Protein AF-A0A2D6XL71-F1 (afdb_monomer_lite)

pLDDT: mean 78.67, std 15.64, range [39.94, 97.31]

Radius of gyration: 33.59 Å; chains: 1; bounding box: 49×41×109 Å

Secondary structure (DSSP, 8-state):
------PPPP--TTTHHHHHHHHHHHHHHHHHT-------GGGTTSHHHHHHHHHHHHHHHHHHHHHHHHHHHHHHHHHHHHHHHHHTS-----HHHHHHHHHHHHHHHHHHHTTSS--

Foldseek 3Di:
DDDDDDDDDDDDPVCLVVVLVVLVVVLVVLVVPLDPDPPDPVCCVDPVVVVSVVVSVVSVVVSVVSVVVSVVSVVVSVVVVVVVVVVPPPDPPDVVVVVVVVVVVVVVVVVVVVPPPDD

Structure (mmCIF, N/CA/C/O backbone):
data_AF-A0A2D6XL71-F1
#
_entry.id   AF-A0A2D6XL71-F1
#
loop_
_atom_site.group_PDB
_atom_site.id
_atom_site.type_symbol
_atom_site.label_atom_id
_atom_site.label_alt_id
_atom_site.label_comp_id
_atom_site.lab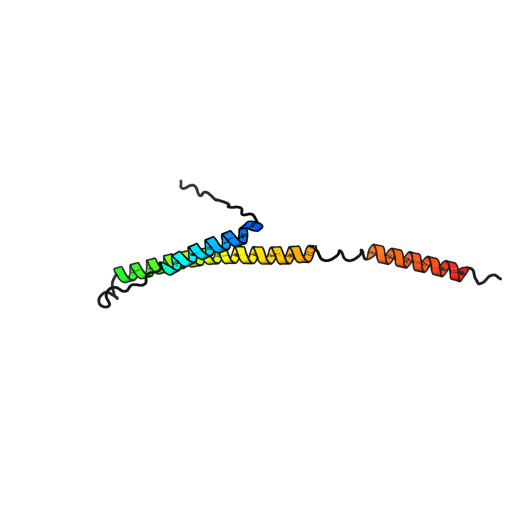el_asym_id
_atom_site.label_entity_id
_atom_site.label_seq_id
_atom_site.pdbx_PDB_ins_code
_atom_site.Cartn_x
_atom_site.Cartn_y
_atom_site.Cartn_z
_atom_site.occupancy
_atom_site.B_iso_or_equiv
_atom_site.auth_seq_id
_atom_site.auth_comp_id
_atom_site.auth_asym_id
_atom_site.auth_atom_id
_atom_site.pdbx_PDB_model_num
ATOM 1 N N . MET A 1 1 ? 0.362 30.786 -10.970 1.00 56.28 1 MET A N 1
ATOM 2 C CA . MET A 1 1 ? 0.759 30.356 -9.611 1.00 56.28 1 MET A CA 1
ATOM 3 C C . MET A 1 1 ? 0.008 29.066 -9.295 1.00 56.28 1 MET A C 1
ATOM 5 O O . MET A 1 1 ? -1.210 29.093 -9.417 1.00 56.28 1 MET A O 1
ATOM 9 N N . PRO A 1 2 ? 0.676 27.936 -9.004 1.00 59.16 2 PRO A N 1
ATOM 10 C CA . PRO A 1 2 ? -0.004 26.676 -8.701 1.00 59.16 2 PRO A CA 1
ATOM 11 C C . PRO A 1 2 ? -0.631 26.745 -7.302 1.00 59.16 2 PRO A C 1
ATOM 13 O O . PRO A 1 2 ? 0.071 26.822 -6.295 1.00 59.16 2 PRO A O 1
ATOM 16 N N . GLN A 1 3 ? -1.959 26.771 -7.248 1.00 67.31 3 GLN A N 1
ATOM 17 C CA . GLN A 1 3 ? -2.724 26.830 -6.008 1.00 67.31 3 GLN A CA 1
ATOM 18 C C . GLN A 1 3 ? -2.741 25.434 -5.372 1.00 67.31 3 GLN A C 1
ATOM 20 O O . GLN A 1 3 ? -3.257 24.485 -5.958 1.00 67.31 3 GLN A O 1
ATOM 25 N N . ARG A 1 4 ? -2.127 25.286 -4.192 1.00 58.16 4 ARG A N 1
ATOM 26 C CA . ARG A 1 4 ? -2.198 24.042 -3.416 1.00 58.16 4 ARG A CA 1
ATOM 27 C C . ARG A 1 4 ? -3.555 23.989 -2.719 1.00 58.16 4 ARG A C 1
ATOM 29 O O . ARG A 1 4 ? -3.815 24.789 -1.827 1.00 58.16 4 ARG A O 1
ATOM 36 N N . VAL A 1 5 ? -4.414 23.074 -3.154 1.00 64.50 5 VAL A N 1
ATOM 37 C CA . VAL A 1 5 ? -5.712 22.803 -2.526 1.00 64.50 5 VAL A CA 1
ATOM 38 C C . VAL A 1 5 ? -5.502 21.720 -1.472 1.00 64.50 5 VAL A C 1
ATOM 40 O O . VAL A 1 5 ? -4.969 20.659 -1.788 1.00 64.50 5 VAL A O 1
ATOM 43 N N . ASN A 1 6 ? -5.881 21.999 -0.224 1.00 51.41 6 ASN A N 1
ATOM 44 C CA . ASN A 1 6 ? -5.863 21.009 0.850 1.00 51.41 6 ASN A CA 1
ATOM 45 C C . ASN A 1 6 ? -7.258 20.384 0.937 1.00 51.41 6 ASN A C 1
ATOM 47 O O . ASN A 1 6 ? -8.222 21.094 1.213 1.00 51.41 6 ASN A O 1
ATOM 51 N N . ILE A 1 7 ? -7.376 19.091 0.637 1.00 62.19 7 ILE A N 1
ATOM 52 C CA . ILE A 1 7 ? -8.656 18.379 0.697 1.00 62.19 7 ILE A CA 1
ATOM 53 C C . ILE A 1 7 ? -8.668 17.576 1.991 1.00 62.19 7 ILE A C 1
ATOM 55 O O . ILE A 1 7 ? -7.841 16.686 2.178 1.00 62.19 7 ILE A O 1
ATOM 59 N N . GLN A 1 8 ? -9.597 17.909 2.882 1.00 61.34 8 GLN A N 1
ATOM 60 C CA . GLN A 1 8 ? -9.796 17.210 4.143 1.00 61.34 8 GLN A CA 1
ATOM 61 C C . GLN A 1 8 ? -11.018 16.302 3.997 1.00 61.34 8 GLN A C 1
ATOM 63 O O . GLN A 1 8 ? -12.113 16.779 3.707 1.00 61.34 8 GLN A O 1
ATOM 68 N N . TYR A 1 9 ? -10.814 14.997 4.153 1.00 60.62 9 TYR A N 1
ATOM 69 C CA . TYR A 1 9 ? -11.885 14.005 4.162 1.00 60.62 9 TYR A CA 1
ATOM 70 C C . TYR A 1 9 ? -12.179 13.620 5.612 1.00 60.62 9 TYR A C 1
ATOM 72 O O . TYR A 1 9 ? -11.269 13.231 6.342 1.00 60.62 9 TYR A O 1
ATOM 80 N N . SER A 1 10 ? -13.436 13.760 6.028 1.00 72.06 10 SER A N 1
ATOM 81 C CA . SER A 1 10 ? -13.953 13.254 7.301 1.00 72.06 10 SER A CA 1
ATOM 82 C C . SER A 1 10 ? -14.721 11.963 7.049 1.00 72.06 10 SER A C 1
ATOM 84 O O . SER A 1 10 ? -15.475 11.882 6.079 1.00 72.06 10 SER A O 1
ATOM 86 N N . ILE A 1 11 ? -14.517 10.969 7.906 1.00 73.50 11 ILE A N 1
ATOM 87 C CA . ILE A 1 11 ? -15.186 9.668 7.846 1.00 73.50 11 ILE A CA 1
ATOM 88 C C . ILE A 1 11 ? -15.752 9.386 9.228 1.00 73.50 11 ILE A C 1
ATOM 90 O O . ILE A 1 11 ? -15.072 9.630 10.228 1.00 73.50 11 ILE A O 1
ATOM 94 N N . ASP A 1 12 ? -16.989 8.903 9.263 1.00 81.56 12 ASP A N 1
ATOM 95 C CA . ASP A 1 12 ? -17.641 8.505 10.501 1.00 81.56 12 ASP A CA 1
ATOM 96 C C . ASP A 1 12 ? -16.946 7.270 11.077 1.00 81.56 12 ASP A C 1
ATOM 98 O O . ASP A 1 12 ? -16.502 6.378 10.352 1.00 81.56 12 ASP A O 1
ATOM 102 N N . ILE A 1 13 ? -16.826 7.213 12.403 1.00 77.94 13 ILE A N 1
ATOM 103 C CA . ILE A 1 13 ? -16.051 6.156 13.066 1.00 77.94 13 ILE A CA 1
ATOM 104 C C . ILE A 1 13 ? -16.628 4.753 12.819 1.00 77.94 13 ILE A C 1
ATOM 106 O O . ILE A 1 13 ? -15.890 3.772 12.828 1.00 77.94 13 ILE A O 1
ATOM 110 N N . GLU A 1 14 ? -17.931 4.679 12.547 1.00 82.69 14 GLU A N 1
ATOM 111 C CA . GLU A 1 14 ? -18.677 3.466 12.197 1.00 82.69 14 GLU A CA 1
ATOM 112 C C . GLU A 1 14 ? -18.280 2.923 10.813 1.00 82.69 14 GLU A C 1
ATOM 114 O O . GLU A 1 14 ? -18.221 1.711 10.612 1.00 82.69 14 GLU A O 1
ATOM 119 N N . ASP A 1 15 ? -17.912 3.810 9.884 1.00 87.25 15 ASP A N 1
ATOM 120 C CA . ASP A 1 15 ? -17.494 3.468 8.520 1.00 87.25 15 ASP A CA 1
ATOM 121 C C . ASP A 1 15 ? -15.971 3.287 8.386 1.00 87.25 15 ASP A C 1
ATOM 123 O O . ASP A 1 15 ? -15.459 2.913 7.322 1.00 87.25 15 ASP A O 1
ATOM 127 N N . LEU A 1 16 ? -15.220 3.525 9.466 1.00 88.00 16 LEU A N 1
ATOM 128 C CA . LEU A 1 16 ? -13.759 3.528 9.452 1.00 88.00 16 LEU A CA 1
ATOM 129 C C . LEU A 1 16 ? -13.170 2.182 9.019 1.00 88.00 16 LEU A C 1
ATOM 131 O O . LEU A 1 16 ? -12.222 2.143 8.233 1.00 88.00 16 LEU A O 1
ATOM 135 N N . GLU A 1 17 ? -13.731 1.070 9.498 1.00 90.00 17 GLU A N 1
ATOM 136 C CA . GLU A 1 17 ? -13.260 -0.270 9.134 1.00 90.00 17 GLU A CA 1
ATOM 137 C C . GLU A 1 17 ? -13.411 -0.533 7.632 1.00 90.00 17 GLU A C 1
ATOM 139 O O . GLU A 1 17 ? -12.484 -1.021 6.975 1.00 90.00 17 GLU A O 1
ATOM 144 N N . VAL A 1 18 ? -14.567 -0.166 7.068 1.00 92.56 18 VAL A N 1
ATOM 145 C CA . VAL A 1 18 ? -14.861 -0.317 5.638 1.00 92.56 18 VAL A CA 1
ATOM 146 C C . VAL A 1 18 ? -13.873 0.499 4.812 1.00 92.56 18 VAL A C 1
ATOM 148 O O . VAL A 1 18 ? -13.334 -0.002 3.815 1.00 92.56 18 VAL A O 1
ATOM 151 N N . GLU A 1 19 ? -13.581 1.725 5.243 1.00 91.19 19 GLU A N 1
ATOM 152 C CA . GLU A 1 19 ? -12.621 2.583 4.564 1.00 91.19 19 GLU A CA 1
ATOM 153 C C . GLU A 1 19 ? -11.196 2.028 4.636 1.00 91.19 19 GLU A C 1
ATOM 155 O O . GLU A 1 19 ? -10.516 1.934 3.610 1.00 91.19 19 GLU A O 1
ATOM 160 N N . VAL A 1 20 ? -10.735 1.609 5.814 1.00 94.00 20 VAL A N 1
ATOM 161 C CA . VAL A 1 20 ? -9.398 1.025 5.984 1.00 94.00 20 VAL A CA 1
ATOM 162 C C . VAL A 1 20 ? -9.238 -0.207 5.089 1.00 94.00 20 VAL A C 1
ATOM 164 O O . VAL A 1 20 ? -8.223 -0.352 4.399 1.00 94.00 20 VAL A O 1
ATOM 167 N N . ILE A 1 21 ? -10.267 -1.057 4.995 1.00 95.62 21 ILE A N 1
ATOM 168 C CA . ILE A 1 21 ? -10.292 -2.193 4.064 1.00 95.62 2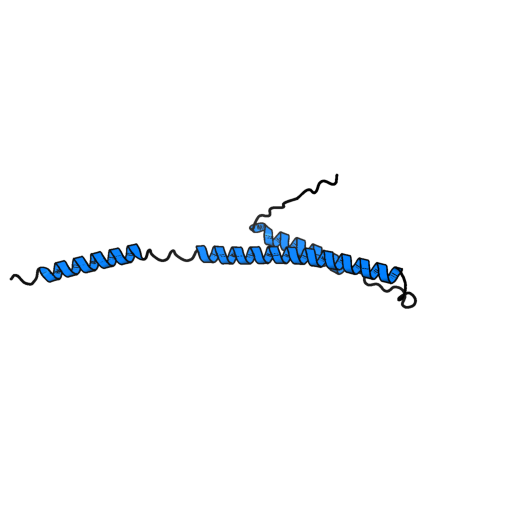1 ILE A CA 1
ATOM 169 C C . ILE A 1 21 ? -10.199 -1.717 2.607 1.00 95.62 21 ILE A C 1
ATOM 171 O O . ILE A 1 21 ? -9.465 -2.310 1.808 1.00 95.62 21 ILE A O 1
ATOM 175 N N . ARG A 1 22 ? -10.929 -0.663 2.224 1.00 95.06 22 ARG A N 1
ATOM 176 C CA . ARG A 1 22 ? -10.878 -0.085 0.871 1.00 95.06 22 ARG A CA 1
ATOM 177 C C . ARG A 1 22 ? -9.474 0.425 0.537 1.00 95.06 22 ARG A C 1
ATOM 179 O O . ARG A 1 22 ? -8.964 0.133 -0.551 1.00 95.06 22 ARG A O 1
ATOM 186 N N . MET A 1 23 ? -8.834 1.136 1.464 1.00 94.56 23 MET A N 1
ATOM 187 C CA . MET A 1 23 ? -7.469 1.645 1.319 1.00 94.56 23 MET A CA 1
ATOM 188 C C . MET A 1 23 ? -6.458 0.498 1.188 1.00 94.56 23 MET A C 1
ATOM 190 O O . MET A 1 23 ? -5.660 0.493 0.249 1.00 94.56 23 MET A O 1
ATOM 194 N N . LEU A 1 24 ? -6.549 -0.526 2.043 1.00 95.88 24 LEU A N 1
ATOM 195 C CA . LEU A 1 24 ? -5.706 -1.725 1.968 1.00 95.88 24 LEU A CA 1
ATOM 196 C C . LEU A 1 24 ? -5.869 -2.459 0.635 1.00 95.88 24 LEU A C 1
ATOM 198 O O . LEU A 1 24 ? -4.877 -2.819 0.003 1.00 95.88 24 LEU A O 1
ATOM 202 N N . LYS A 1 25 ? -7.106 -2.634 0.150 1.00 96.88 25 LYS A N 1
ATOM 203 C CA . LYS A 1 25 ? -7.374 -3.226 -1.174 1.00 96.88 25 LYS A CA 1
ATOM 204 C C . LYS A 1 25 ? -6.745 -2.406 -2.302 1.00 96.88 25 LYS A C 1
ATOM 206 O O . LYS A 1 25 ? -6.231 -2.983 -3.258 1.00 96.88 25 LYS A O 1
ATOM 211 N N . SER A 1 26 ? -6.779 -1.078 -2.204 1.00 95.69 26 SER A N 1
ATOM 212 C CA . SER A 1 26 ? -6.128 -0.184 -3.167 1.00 95.69 26 SER A CA 1
ATOM 213 C C . SER A 1 26 ? -4.607 -0.363 -3.165 1.00 95.69 26 SER A C 1
ATOM 215 O O . SER A 1 26 ? -4.008 -0.530 -4.229 1.00 95.69 26 SER A O 1
ATOM 217 N N . MET A 1 27 ? -3.981 -0.413 -1.983 1.00 96.69 27 MET A N 1
ATOM 218 C CA . MET A 1 27 ? -2.537 -0.642 -1.861 1.00 96.69 27 MET A CA 1
ATOM 219 C C . MET A 1 27 ? -2.140 -2.030 -2.356 1.00 96.69 27 MET A C 1
ATOM 221 O O . MET A 1 27 ? -1.184 -2.154 -3.116 1.00 96.69 27 MET A O 1
ATOM 225 N N . LYS A 1 28 ? -2.929 -3.060 -2.034 1.00 95.81 28 LYS A N 1
ATOM 226 C CA . LYS A 1 28 ? -2.723 -4.413 -2.553 1.00 95.81 28 LYS A CA 1
ATOM 227 C C . LYS A 1 28 ? -2.719 -4.441 -4.081 1.00 95.81 28 LYS A C 1
ATOM 229 O O . LYS A 1 28 ? -1.798 -4.993 -4.665 1.00 95.81 28 LYS A O 1
ATOM 234 N N . LYS A 1 29 ? -3.695 -3.801 -4.735 1.00 95.62 29 LYS A N 1
ATOM 235 C CA . LYS A 1 29 ? -3.733 -3.713 -6.206 1.00 95.62 29 LYS A CA 1
ATOM 236 C C . LYS A 1 29 ? -2.486 -3.042 -6.784 1.00 95.62 29 LYS A C 1
ATOM 238 O O . LYS A 1 29 ? -2.021 -3.451 -7.839 1.00 95.62 29 LYS A O 1
ATOM 243 N N . ARG A 1 30 ? -1.952 -2.021 -6.106 1.00 93.88 30 ARG A N 1
ATOM 244 C CA . ARG A 1 30 ? -0.715 -1.343 -6.525 1.00 93.88 30 ARG A CA 1
ATOM 245 C C . ARG A 1 30 ? 0.498 -2.256 -6.392 1.00 93.88 30 ARG A C 1
ATOM 247 O O . ARG A 1 30 ? 1.277 -2.330 -7.334 1.00 93.88 30 ARG A O 1
ATOM 254 N N . VAL A 1 31 ? 0.615 -2.987 -5.284 1.00 94.38 31 VAL A N 1
ATOM 255 C CA . VAL A 1 31 ? 1.663 -4.003 -5.090 1.00 94.38 31 VAL A CA 1
ATOM 256 C C . VAL A 1 31 ? 1.571 -5.088 -6.158 1.00 94.38 31 VAL A C 1
ATOM 258 O O . VAL A 1 31 ? 2.563 -5.377 -6.813 1.00 94.38 31 VAL A O 1
ATOM 261 N N . ASP A 1 32 ? 0.375 -5.632 -6.387 1.00 93.31 32 ASP A N 1
ATOM 262 C CA . ASP A 1 32 ? 0.142 -6.681 -7.386 1.00 93.31 32 ASP A CA 1
ATOM 263 C C . ASP A 1 32 ? 0.429 -6.181 -8.825 1.00 93.31 32 ASP A C 1
ATOM 265 O O . ASP A 1 32 ? 0.660 -6.983 -9.725 1.00 93.31 32 ASP A O 1
ATOM 269 N N . SER A 1 33 ? 0.438 -4.859 -9.049 1.00 90.69 33 SER A N 1
ATOM 270 C CA . SER A 1 33 ? 0.799 -4.232 -10.330 1.00 90.69 33 SER A CA 1
ATOM 271 C C . SER A 1 33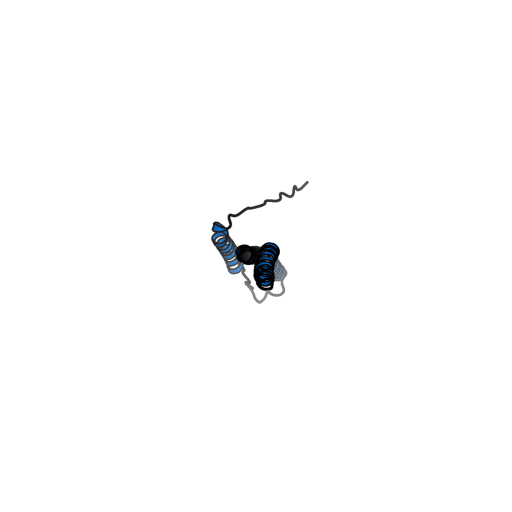 ? 2.289 -3.908 -10.487 1.00 90.69 33 SER A C 1
ATOM 273 O O . SER A 1 33 ? 2.694 -3.441 -11.554 1.00 90.69 33 SER A O 1
ATOM 275 N N . LEU A 1 34 ? 3.105 -4.118 -9.446 1.00 90.12 34 LEU A N 1
ATOM 276 C CA . LEU A 1 34 ? 4.550 -3.938 -9.542 1.00 90.12 34 LEU A CA 1
ATOM 277 C C . LEU A 1 34 ? 5.123 -5.029 -10.445 1.00 90.12 34 LEU A C 1
ATOM 279 O O . LEU A 1 34 ? 5.153 -6.203 -10.085 1.00 90.12 34 LEU A O 1
ATOM 283 N N . ASP A 1 35 ? 5.597 -4.620 -11.616 1.00 81.00 35 ASP A N 1
ATOM 284 C CA . ASP A 1 35 ? 6.271 -5.505 -12.552 1.00 81.00 35 ASP A CA 1
ATOM 285 C C . ASP A 1 35 ? 7.780 -5.247 -12.527 1.00 81.00 35 ASP A C 1
ATOM 287 O O . ASP A 1 35 ? 8.251 -4.134 -12.775 1.00 81.00 35 ASP A O 1
ATOM 291 N N . LEU A 1 36 ? 8.532 -6.301 -12.228 1.00 69.31 36 LEU A N 1
ATOM 292 C CA . LEU A 1 36 ? 9.992 -6.331 -12.206 1.00 69.31 36 LEU A CA 1
ATOM 293 C C . LEU A 1 36 ? 10.510 -7.176 -13.376 1.00 69.31 36 LEU A C 1
ATOM 295 O O . LEU A 1 36 ? 11.414 -7.995 -13.231 1.00 69.31 36 LEU A O 1
ATOM 299 N N . MET A 1 37 ? 9.914 -7.024 -14.560 1.00 64.12 37 MET A N 1
ATOM 300 C CA . MET A 1 37 ? 10.372 -7.757 -15.733 1.00 64.12 37 MET A CA 1
ATOM 301 C C . MET A 1 37 ? 11.706 -7.215 -16.254 1.00 64.12 37 MET A C 1
ATOM 303 O O . MET A 1 37 ? 11.772 -6.231 -16.996 1.00 64.12 37 MET A O 1
ATOM 307 N N . VAL A 1 38 ? 12.777 -7.946 -15.949 1.00 65.62 38 VAL A N 1
ATOM 308 C CA . VAL A 1 38 ? 13.986 -7.970 -16.777 1.00 65.62 38 VAL A CA 1
ATOM 309 C C . VAL A 1 38 ? 13.649 -8.793 -18.019 1.00 65.62 38 VAL A C 1
ATOM 311 O O . VAL A 1 38 ? 13.698 -10.019 -18.004 1.00 65.62 38 VAL A O 1
ATOM 314 N N . ARG A 1 39 ? 13.218 -8.115 -19.087 1.00 68.62 39 ARG A N 1
ATOM 315 C CA . ARG A 1 39 ? 12.738 -8.781 -20.311 1.00 68.62 39 ARG A CA 1
ATOM 316 C C . ARG A 1 39 ? 13.854 -9.421 -21.133 1.00 68.62 39 ARG A C 1
ATOM 318 O O . ARG A 1 39 ? 13.572 -10.336 -21.897 1.00 68.62 39 ARG A O 1
ATOM 325 N N . ASN A 1 40 ? 15.088 -8.942 -20.988 1.00 72.19 40 ASN A N 1
ATOM 326 C CA . ASN A 1 40 ? 16.228 -9.447 -21.738 1.00 72.19 40 ASN A CA 1
ATOM 327 C C . ASN A 1 40 ? 17.505 -9.413 -20.870 1.00 72.19 40 ASN A C 1
ATOM 329 O O . ASN A 1 40 ? 17.938 -8.320 -20.492 1.00 72.19 40 ASN A O 1
ATOM 333 N N . PRO A 1 41 ? 18.104 -10.570 -20.526 1.00 73.38 41 PRO A N 1
ATOM 334 C CA . PRO A 1 41 ? 19.329 -10.639 -19.723 1.00 73.38 41 PRO A CA 1
ATOM 335 C C . PRO A 1 41 ? 20.512 -9.903 -20.363 1.00 73.38 41 PRO A C 1
ATOM 337 O O . PRO A 1 41 ? 21.338 -9.334 -19.654 1.00 73.38 41 PRO A O 1
ATOM 340 N N . ASP A 1 42 ? 20.557 -9.854 -21.695 1.00 76.50 42 ASP A N 1
ATOM 341 C CA . ASP A 1 42 ? 21.641 -9.209 -22.442 1.00 76.50 42 ASP A CA 1
ATOM 342 C C . ASP A 1 42 ? 21.563 -7.670 -22.389 1.00 76.50 42 ASP A C 1
ATOM 344 O O . ASP A 1 42 ? 22.541 -6.976 -22.660 1.00 76.50 42 ASP A O 1
ATOM 348 N N . GLU A 1 43 ? 20.418 -7.114 -21.977 1.00 73.94 43 GLU A N 1
ATOM 349 C CA . GLU A 1 43 ? 20.180 -5.669 -21.858 1.00 73.94 43 GLU A CA 1
ATOM 350 C C . GLU A 1 43 ? 20.176 -5.187 -20.399 1.00 73.94 43 GLU A C 1
ATOM 352 O O . GLU A 1 43 ? 19.754 -4.068 -20.097 1.00 73.94 43 GLU A O 1
ATOM 357 N N . ILE A 1 44 ? 20.651 -6.005 -19.455 1.00 84.19 44 ILE A N 1
ATOM 358 C CA . ILE A 1 44 ? 20.607 -5.666 -18.026 1.00 84.19 44 ILE A CA 1
ATOM 359 C C . ILE A 1 44 ? 21.440 -4.411 -17.711 1.00 84.19 44 ILE A C 1
ATOM 361 O O . ILE A 1 44 ? 21.031 -3.578 -16.905 1.00 84.19 44 ILE A O 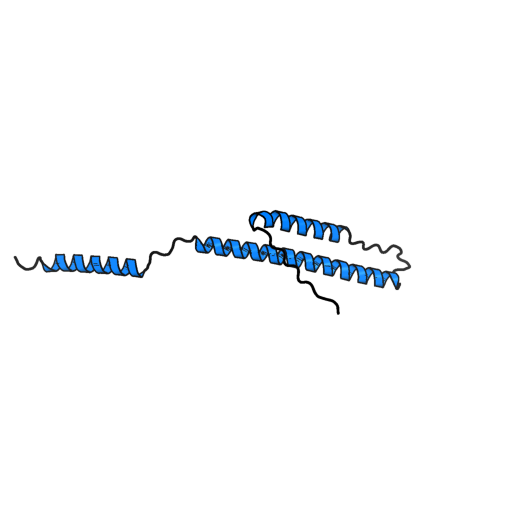1
ATOM 365 N N . LEU A 1 45 ? 22.560 -4.214 -18.414 1.00 88.12 45 LEU A N 1
ATOM 366 C CA . LEU A 1 45 ? 23.432 -3.042 -18.291 1.00 88.12 45 LEU A CA 1
ATOM 367 C C . LEU A 1 45 ? 23.031 -1.939 -19.279 1.00 88.12 45 LEU A C 1
ATOM 369 O O . LEU A 1 45 ? 23.842 -1.467 -20.073 1.00 88.12 45 LEU A O 1
ATOM 373 N N . SER A 1 46 ? 21.762 -1.536 -19.251 1.00 86.19 46 SER A N 1
ATOM 374 C CA . SER A 1 46 ? 21.213 -0.551 -20.183 1.00 86.19 46 SER A CA 1
ATOM 375 C C . SER A 1 46 ? 20.480 0.594 -19.477 1.00 86.19 46 SER A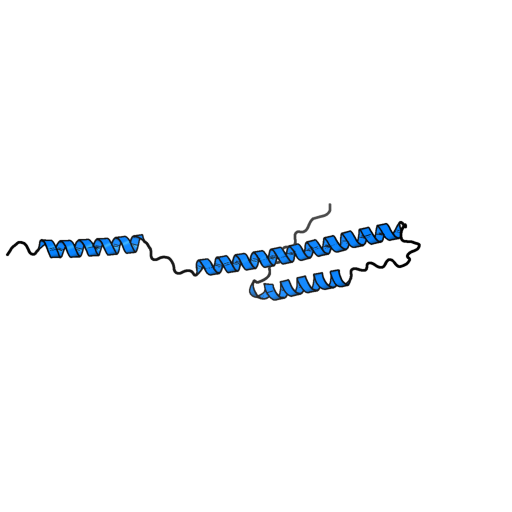 C 1
ATOM 377 O O . SER A 1 46 ? 20.008 0.479 -18.343 1.00 86.19 46 SER A O 1
ATOM 379 N N . ILE A 1 47 ? 20.358 1.730 -20.174 1.00 88.75 47 ILE A N 1
ATOM 380 C CA . ILE A 1 47 ? 19.572 2.888 -19.714 1.00 88.75 47 ILE A CA 1
ATOM 381 C C . ILE A 1 47 ? 18.100 2.511 -19.436 1.00 88.75 47 ILE A C 1
ATOM 383 O O . ILE A 1 47 ? 17.572 2.952 -18.412 1.00 88.75 47 ILE A O 1
ATOM 387 N N . PRO A 1 48 ? 17.415 1.713 -20.285 1.00 87.62 48 PRO A N 1
ATOM 388 C CA . PRO A 1 48 ? 16.086 1.188 -19.972 1.00 87.62 48 PRO A CA 1
ATOM 389 C C . PRO A 1 48 ? 15.999 0.491 -18.611 1.00 87.62 48 PRO A C 1
ATOM 391 O O . PRO A 1 48 ? 15.070 0.769 -17.854 1.00 87.62 48 PRO A O 1
ATOM 394 N N . THR A 1 49 ? 16.983 -0.337 -18.256 1.00 87.75 49 THR A N 1
ATOM 395 C CA . THR A 1 49 ? 17.004 -1.029 -16.960 1.00 87.75 49 THR A CA 1
ATOM 396 C C . THR A 1 49 ? 17.081 -0.044 -15.795 1.00 87.75 49 THR A C 1
ATOM 398 O O . THR A 1 49 ? 16.310 -0.165 -14.844 1.00 87.75 49 THR A O 1
ATOM 401 N N . ILE A 1 50 ? 17.920 0.994 -15.892 1.00 89.81 50 ILE A N 1
ATOM 402 C CA . ILE A 1 50 ? 17.997 2.058 -14.873 1.00 89.81 50 ILE A CA 1
ATOM 403 C C . ILE A 1 50 ? 16.649 2.776 -14.723 1.00 89.81 50 ILE A C 1
ATOM 405 O O . ILE A 1 50 ? 16.195 3.012 -13.604 1.00 89.81 50 ILE A O 1
ATOM 409 N N . ARG A 1 51 ? 15.974 3.098 -15.833 1.00 89.12 51 ARG A N 1
ATOM 410 C CA . ARG A 1 51 ? 14.654 3.752 -15.794 1.00 89.12 51 ARG A CA 1
ATOM 411 C C . ARG A 1 51 ? 13.586 2.865 -15.160 1.00 89.12 51 ARG A C 1
ATOM 413 O O . ARG A 1 51 ? 12.757 3.374 -14.412 1.00 89.12 51 ARG A O 1
ATOM 420 N N . ASN A 1 52 ? 13.614 1.563 -15.432 1.00 88.50 52 ASN A N 1
ATOM 421 C CA . ASN A 1 52 ? 12.680 0.611 -14.834 1.00 88.50 52 ASN A CA 1
ATOM 422 C C . ASN A 1 52 ? 12.900 0.485 -13.322 1.00 88.50 52 ASN A C 1
ATOM 424 O O . ASN A 1 52 ? 11.928 0.505 -12.570 1.00 88.50 52 ASN A O 1
ATOM 428 N N . ILE A 1 53 ? 14.160 0.430 -12.874 1.00 89.38 53 ILE A N 1
ATOM 429 C CA . ILE A 1 53 ? 14.503 0.450 -11.444 1.00 89.38 53 ILE A CA 1
ATOM 430 C C . ILE A 1 53 ? 13.998 1.739 -10.796 1.00 89.38 53 ILE A C 1
ATOM 432 O O . ILE A 1 53 ? 13.370 1.687 -9.743 1.00 89.38 53 ILE A O 1
ATOM 436 N N . GLU A 1 54 ? 14.231 2.896 -11.417 1.00 92.31 54 GLU A N 1
ATOM 437 C CA . GLU A 1 54 ? 13.789 4.169 -10.844 1.00 92.31 54 GLU A CA 1
ATOM 438 C C . GLU A 1 54 ? 12.263 4.265 -10.768 1.00 92.31 54 GLU A C 1
ATOM 440 O O . GLU A 1 54 ? 11.718 4.646 -9.734 1.00 92.31 54 GLU A O 1
ATOM 445 N N . LYS A 1 55 ? 11.558 3.835 -11.820 1.00 91.69 55 LYS A N 1
ATOM 446 C CA . LYS A 1 55 ? 10.095 3.747 -11.807 1.00 91.69 55 LYS A CA 1
ATOM 447 C C . LYS A 1 55 ? 9.607 2.853 -10.666 1.00 91.69 55 LYS A C 1
ATOM 449 O O . LYS A 1 55 ? 8.731 3.264 -9.913 1.00 91.69 55 LYS A O 1
ATOM 454 N N . LEU A 1 56 ? 10.198 1.669 -10.507 1.00 92.62 56 LEU A N 1
ATOM 455 C CA . LEU A 1 56 ? 9.857 0.757 -9.419 1.00 92.62 56 LEU A CA 1
ATOM 456 C C . LEU A 1 56 ? 10.068 1.414 -8.050 1.00 92.62 56 LEU A C 1
ATOM 458 O O . LEU A 1 56 ? 9.200 1.310 -7.189 1.00 92.62 56 LEU A O 1
ATOM 462 N N . ARG A 1 57 ? 11.190 2.112 -7.842 1.00 93.88 57 ARG A N 1
ATOM 463 C CA . ARG A 1 57 ? 11.473 2.809 -6.578 1.00 93.88 57 ARG A CA 1
ATOM 464 C C . ARG A 1 57 ? 10.410 3.856 -6.260 1.00 93.88 57 ARG A C 1
ATOM 466 O O . ARG A 1 57 ? 9.964 3.931 -5.118 1.00 93.88 57 ARG A O 1
ATOM 473 N N . VAL A 1 58 ? 9.989 4.635 -7.256 1.00 94.69 58 VAL A N 1
ATOM 474 C CA . VAL A 1 58 ? 8.917 5.629 -7.099 1.00 94.69 58 VAL A CA 1
ATOM 475 C C . VAL A 1 58 ? 7.582 4.950 -6.784 1.00 94.69 58 VAL A C 1
ATOM 477 O O . VAL A 1 58 ? 6.884 5.375 -5.862 1.00 94.69 58 VAL A O 1
ATOM 480 N N . ASP A 1 59 ? 7.247 3.872 -7.495 1.00 94.38 59 ASP A N 1
ATOM 481 C CA . ASP A 1 59 ? 6.010 3.118 -7.274 1.00 94.38 59 ASP A CA 1
ATOM 482 C C . ASP A 1 59 ? 5.981 2.506 -5.857 1.00 94.38 59 ASP A C 1
ATOM 484 O O . ASP A 1 59 ? 4.981 2.629 -5.145 1.00 94.38 59 ASP A O 1
ATOM 488 N N . MET A 1 60 ? 7.100 1.9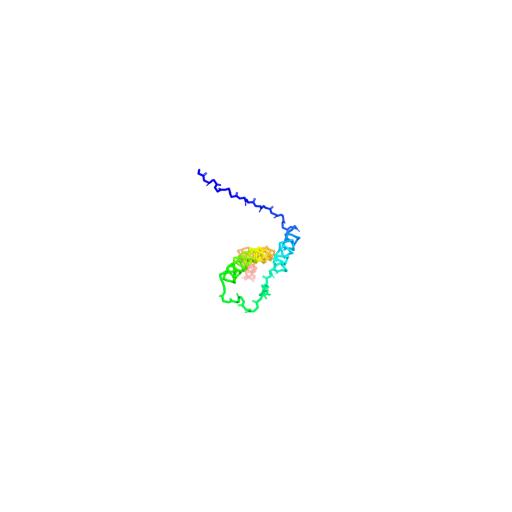35 -5.397 1.00 95.50 60 MET A N 1
ATOM 489 C CA . MET A 1 60 ? 7.261 1.415 -4.034 1.00 95.50 60 MET A CA 1
ATOM 490 C C . MET A 1 60 ? 7.144 2.513 -2.975 1.00 95.50 60 MET A C 1
ATOM 492 O O . MET A 1 60 ? 6.451 2.320 -1.980 1.00 95.50 60 MET A O 1
ATOM 496 N N . ALA A 1 61 ? 7.765 3.676 -3.190 1.00 96.31 61 ALA A N 1
ATOM 497 C CA . ALA A 1 61 ? 7.655 4.806 -2.271 1.00 96.31 61 ALA A CA 1
ATOM 498 C C . ALA A 1 61 ? 6.207 5.315 -2.158 1.00 96.31 61 ALA A C 1
ATOM 500 O O . ALA A 1 61 ? 5.747 5.659 -1.071 1.00 96.31 61 ALA A O 1
ATOM 501 N N . SER A 1 62 ? 5.458 5.319 -3.266 1.00 95.06 62 SER A N 1
ATOM 502 C CA . SER A 1 62 ? 4.036 5.675 -3.247 1.00 95.06 62 SER A CA 1
ATOM 503 C C . SER A 1 62 ? 3.189 4.663 -2.473 1.00 95.06 62 SER A C 1
ATOM 505 O O . SER A 1 62 ? 2.218 5.068 -1.832 1.00 95.06 62 SER A O 1
ATOM 507 N N . ILE A 1 63 ? 3.508 3.370 -2.559 1.00 96.44 63 ILE A N 1
ATOM 508 C CA . ILE A 1 63 ? 2.816 2.318 -1.801 1.00 96.44 63 ILE A CA 1
ATOM 509 C C . ILE A 1 63 ? 3.120 2.456 -0.309 1.00 96.44 63 ILE A C 1
ATOM 511 O O . ILE A 1 63 ? 2.194 2.420 0.497 1.00 96.44 63 ILE A O 1
ATOM 515 N N . ASP A 1 64 ? 4.390 2.654 0.050 1.00 97.31 64 ASP A N 1
ATOM 516 C CA . ASP A 1 64 ? 4.821 2.846 1.438 1.00 97.31 64 ASP A CA 1
ATOM 517 C C . ASP A 1 64 ? 4.109 4.036 2.091 1.00 97.31 64 ASP A C 1
ATOM 519 O O . ASP A 1 64 ? 3.557 3.906 3.182 1.00 97.31 64 ASP A O 1
ATOM 523 N N . LEU A 1 65 ? 4.009 5.162 1.376 1.00 96.06 65 LEU A N 1
ATOM 524 C CA . LEU A 1 65 ? 3.262 6.327 1.845 1.00 96.06 65 LEU A CA 1
ATOM 525 C C . LEU A 1 65 ? 1.794 5.984 2.148 1.00 96.06 65 LEU A C 1
ATOM 527 O O . LEU A 1 65 ? 1.297 6.310 3.221 1.00 96.06 65 LEU A O 1
ATOM 531 N N . GLY A 1 66 ? 1.117 5.272 1.243 1.00 94.88 66 GLY A N 1
ATOM 532 C CA . GLY A 1 66 ? -0.277 4.879 1.456 1.00 94.88 66 GLY A CA 1
ATOM 533 C C . GLY A 1 66 ? -0.460 3.891 2.613 1.00 94.88 66 GLY A C 1
ATOM 534 O O . GLY A 1 66 ? -1.431 3.987 3.360 1.00 94.88 66 GLY A O 1
ATOM 535 N N . LEU A 1 67 ? 0.479 2.961 2.808 1.00 97.25 67 LEU A N 1
ATOM 536 C CA . LEU A 1 67 ? 0.471 2.047 3.956 1.00 97.25 67 LEU A CA 1
ATOM 537 C C . LEU A 1 67 ? 0.742 2.779 5.273 1.00 97.25 67 LEU A C 1
ATOM 539 O O . LEU A 1 67 ? 0.137 2.449 6.295 1.00 97.25 67 LEU A O 1
ATOM 543 N N . ARG A 1 68 ? 1.609 3.794 5.255 1.00 96.62 68 ARG A N 1
ATOM 544 C CA . ARG A 1 68 ? 1.869 4.652 6.411 1.00 96.62 68 ARG A CA 1
ATOM 545 C C . ARG A 1 68 ? 0.616 5.412 6.838 1.00 96.62 68 ARG A C 1
ATOM 547 O O . ARG A 1 68 ? 0.344 5.467 8.035 1.00 96.62 68 ARG A O 1
ATOM 554 N N . ASP A 1 69 ? -0.154 5.934 5.888 1.00 93.56 69 ASP A N 1
ATOM 555 C CA . ASP A 1 69 ? -1.420 6.615 6.176 1.00 93.56 69 ASP A CA 1
ATOM 556 C C . ASP A 1 69 ? -2.431 5.654 6.817 1.00 93.56 69 ASP A C 1
ATOM 558 O O . ASP A 1 69 ? -3.025 5.970 7.847 1.00 93.56 69 ASP A O 1
ATOM 562 N N . ILE A 1 70 ? -2.562 4.438 6.276 1.00 95.06 70 ILE A N 1
ATOM 563 C CA . ILE A 1 70 ? -3.417 3.388 6.856 1.00 95.06 70 ILE A CA 1
ATOM 564 C C . ILE A 1 70 ? -2.987 3.061 8.292 1.00 95.06 70 ILE A C 1
ATOM 566 O O . ILE A 1 70 ? -3.824 2.978 9.188 1.00 95.06 70 ILE A O 1
ATOM 570 N N . ASN A 1 71 ? -1.684 2.907 8.532 1.00 95.81 71 ASN A N 1
ATOM 571 C CA . ASN A 1 71 ? -1.156 2.640 9.867 1.00 95.81 71 ASN A CA 1
ATOM 572 C C . ASN A 1 71 ? -1.451 3.799 10.836 1.00 95.81 71 ASN A C 1
ATOM 574 O O . ASN A 1 71 ? -1.843 3.572 11.978 1.00 95.81 71 ASN A O 1
ATOM 578 N N . ALA A 1 72 ? -1.311 5.050 10.389 1.00 93.00 72 ALA A N 1
ATOM 579 C CA . ALA A 1 72 ? -1.650 6.219 11.198 1.00 93.00 72 ALA A CA 1
ATOM 580 C C . ALA A 1 72 ? -3.136 6.230 11.596 1.00 93.00 72 ALA A C 1
ATOM 582 O O . ALA A 1 72 ? -3.447 6.476 12.761 1.00 93.00 72 ALA A O 1
ATOM 583 N N . ILE A 1 73 ? -4.032 5.894 10.663 1.00 91.12 73 ILE A N 1
ATOM 584 C CA . ILE A 1 73 ? -5.476 5.788 10.919 1.00 91.12 73 ILE A CA 1
ATOM 585 C C . ILE A 1 73 ? -5.769 4.708 11.968 1.00 91.12 73 ILE A C 1
ATOM 587 O O . ILE A 1 73 ? -6.456 4.978 12.953 1.00 91.12 73 ILE A O 1
ATOM 591 N N . ILE A 1 74 ? -5.212 3.504 11.797 1.00 92.62 74 ILE A N 1
ATOM 592 C CA . ILE A 1 74 ? -5.420 2.384 12.728 1.00 92.62 74 ILE A CA 1
ATOM 593 C C . ILE A 1 74 ? -4.918 2.742 14.133 1.00 92.62 74 ILE A C 1
ATOM 595 O O . ILE A 1 74 ? -5.628 2.526 15.113 1.00 92.62 74 ILE A O 1
ATOM 599 N N . ASN A 1 75 ? -3.727 3.334 14.247 1.00 92.25 75 ASN A N 1
ATOM 600 C CA . ASN A 1 75 ? -3.184 3.749 15.543 1.00 92.25 75 ASN A CA 1
ATOM 601 C C . ASN A 1 75 ? -4.046 4.825 16.211 1.00 92.25 75 ASN A C 1
ATOM 603 O O . ASN A 1 75 ? -4.280 4.753 17.417 1.00 92.25 75 ASN A O 1
ATOM 607 N N . GLY A 1 76 ? -4.544 5.795 15.438 1.00 89.56 76 GLY A N 1
ATOM 608 C CA . GLY A 1 76 ? -5.467 6.811 15.943 1.00 89.56 76 GLY A CA 1
ATOM 609 C C . GLY A 1 76 ? -6.749 6.197 16.508 1.00 89.56 76 GLY A C 1
ATOM 610 O O . GLY A 1 76 ? -7.183 6.568 17.595 1.00 89.56 76 GLY A O 1
ATOM 611 N N . TYR A 1 77 ? -7.306 5.202 15.818 1.00 89.75 77 TYR A N 1
ATOM 612 C CA . TYR A 1 77 ? -8.499 4.485 16.266 1.00 89.75 77 TYR A CA 1
ATOM 613 C C . TYR A 1 77 ? -8.268 3.652 17.532 1.00 89.75 77 TYR A C 1
ATOM 615 O O . TYR A 1 77 ? -9.070 3.715 18.464 1.00 89.75 77 TYR A O 1
ATOM 623 N N . ILE A 1 78 ? -7.156 2.911 17.605 1.00 90.50 78 ILE A N 1
ATOM 624 C CA . ILE A 1 78 ? -6.791 2.131 18.799 1.00 90.50 78 ILE A CA 1
ATOM 625 C C . ILE A 1 78 ? -6.620 3.056 20.007 1.00 90.50 78 ILE A C 1
ATOM 627 O O . ILE A 1 78 ? -7.118 2.754 21.091 1.00 90.50 78 ILE A O 1
ATOM 631 N N . LEU A 1 79 ? -5.945 4.194 19.824 1.00 89.50 79 LEU A N 1
ATOM 632 C CA . LEU A 1 79 ? -5.760 5.178 20.886 1.00 89.50 79 LEU A CA 1
ATOM 633 C C . LEU A 1 79 ? -7.098 5.768 21.348 1.00 89.50 79 LEU A C 1
ATOM 635 O O . LEU A 1 79 ? -7.324 5.870 22.551 1.00 89.50 79 LEU A O 1
ATOM 639 N N . HIS A 1 80 ? -7.987 6.105 20.410 1.00 87.12 80 HIS A N 1
ATOM 640 C CA . HIS A 1 80 ? -9.330 6.592 20.718 1.00 87.12 80 HIS A CA 1
ATOM 641 C C . HIS A 1 80 ? -10.114 5.566 21.546 1.00 87.12 80 HIS A C 1
ATOM 643 O O . HIS A 1 80 ? -10.597 5.898 22.622 1.00 87.12 80 HIS A O 1
ATOM 649 N N . GLN A 1 81 ? -10.165 4.300 21.115 1.00 85.38 81 GLN A N 1
ATOM 650 C CA . GLN A 1 81 ? -10.819 3.238 21.888 1.00 85.38 81 GLN A CA 1
ATOM 651 C C . GLN A 1 81 ? -10.222 3.069 23.290 1.00 85.38 81 GLN A C 1
ATOM 653 O O . GLN A 1 81 ? -10.957 2.896 24.262 1.00 85.38 81 GLN A O 1
ATOM 658 N N . ALA A 1 82 ? -8.892 3.111 23.410 1.00 84.25 82 ALA A N 1
ATOM 659 C CA . ALA A 1 82 ? -8.225 2.995 24.701 1.00 84.25 82 ALA A CA 1
ATOM 660 C C . ALA A 1 82 ? -8.618 4.142 25.646 1.00 84.25 82 ALA A C 1
ATOM 662 O O . ALA A 1 82 ? -8.839 3.898 26.827 1.00 84.25 82 ALA A O 1
ATOM 663 N N . GLN A 1 83 ? -8.756 5.366 25.132 1.00 82.12 83 GLN A N 1
ATOM 664 C CA . GLN A 1 83 ? -9.171 6.536 25.911 1.00 82.12 83 GLN A CA 1
ATOM 665 C C . GLN A 1 83 ? -10.652 6.478 26.302 1.00 82.12 83 GLN A C 1
ATOM 667 O O . GLN A 1 83 ? -10.972 6.686 27.470 1.00 82.12 83 GLN A O 1
ATOM 672 N N . THR A 1 84 ? -11.547 6.105 25.383 1.00 75.00 84 THR A N 1
ATOM 673 C CA . THR A 1 84 ? -12.982 5.963 25.685 1.00 75.00 84 THR A CA 1
ATOM 674 C C . THR A 1 84 ? -13.237 4.898 26.757 1.00 75.00 84 THR A C 1
ATOM 676 O O . THR A 1 84 ? -14.074 5.092 27.633 1.00 75.00 84 THR A O 1
ATOM 679 N N . ASN A 1 85 ? -12.471 3.801 26.753 1.00 60.25 85 ASN A N 1
ATOM 680 C CA . ASN A 1 85 ? -12.574 2.764 27.785 1.00 60.25 85 ASN A CA 1
ATOM 681 C C . ASN A 1 85 ? -12.072 3.222 29.168 1.00 60.25 85 ASN A C 1
ATOM 683 O O . ASN A 1 85 ? -12.496 2.667 30.183 1.00 60.25 85 ASN A O 1
ATOM 687 N N . ILE A 1 86 ? -11.190 4.226 29.229 1.00 58.06 86 ILE A N 1
ATOM 688 C CA . ILE A 1 86 ? -10.708 4.811 30.491 1.00 58.06 86 ILE A CA 1
ATOM 689 C C . ILE A 1 86 ? -11.753 5.776 31.075 1.00 58.06 86 ILE A C 1
ATOM 691 O O . ILE A 1 86 ? -11.940 5.797 32.289 1.00 58.06 86 ILE A O 1
ATOM 695 N N . GLU A 1 87 ? -12.485 6.520 30.242 1.00 52.06 87 GLU A N 1
ATOM 696 C CA . GLU A 1 87 ? -13.522 7.464 30.697 1.00 52.06 87 GLU A CA 1
ATOM 697 C C . GLU A 1 87 ? -14.785 6.782 31.256 1.00 52.06 87 GLU A C 1
ATOM 699 O O . GLU A 1 87 ? -15.533 7.397 32.013 1.00 52.06 87 GLU A O 1
ATOM 704 N N . THR A 1 88 ? -15.006 5.496 30.958 1.00 48.28 88 THR A N 1
ATOM 705 C CA . THR A 1 88 ? -16.083 4.686 31.562 1.00 48.28 88 THR A CA 1
ATOM 706 C C . THR A 1 88 ? -15.693 3.970 32.857 1.00 48.28 88 THR A C 1
ATOM 708 O O . THR A 1 88 ? -16.519 3.246 33.421 1.00 48.28 88 THR A O 1
ATOM 711 N N . ALA A 1 89 ? -14.466 4.141 33.361 1.00 44.72 89 ALA A N 1
ATOM 712 C CA . ALA A 1 89 ? -14.158 3.699 34.718 1.00 44.72 89 ALA A CA 1
ATOM 713 C C . ALA A 1 89 ? -15.077 4.459 35.698 1.00 44.72 89 ALA A C 1
ATOM 715 O O . ALA A 1 89 ? -15.220 5.676 35.556 1.00 44.72 89 ALA A O 1
ATOM 716 N N . PRO A 1 90 ? -15.735 3.783 36.664 1.00 48.88 90 PRO A N 1
ATOM 717 C CA . PRO A 1 90 ? -16.602 4.467 37.614 1.00 48.88 90 PRO A CA 1
ATOM 718 C C . PRO A 1 90 ? -15.796 5.582 38.273 1.00 48.88 90 PRO A C 1
ATOM 720 O O . PRO A 1 90 ? -14.689 5.327 38.753 1.00 48.88 90 PRO A O 1
ATOM 723 N N . GLN A 1 91 ? -16.341 6.806 38.249 1.00 48.62 91 GLN A N 1
ATOM 724 C CA . GLN A 1 91 ? -15.805 7.940 38.996 1.00 48.62 91 GLN A CA 1
ATOM 725 C C . GLN A 1 91 ? -15.405 7.415 40.373 1.00 48.62 91 GLN A C 1
ATOM 727 O O . GLN A 1 91 ? -16.251 6.864 41.085 1.00 48.62 91 GLN A O 1
ATOM 732 N N . GLN A 1 92 ? -14.113 7.494 40.712 1.00 51.34 92 GLN A N 1
ATOM 733 C CA . GLN A 1 92 ? -13.690 7.199 42.074 1.00 51.34 92 GLN A CA 1
ATOM 734 C C . GLN A 1 92 ? -14.605 8.012 42.994 1.00 51.34 92 GLN A C 1
ATOM 736 O O . GLN A 1 92 ? -14.751 9.213 42.753 1.00 51.34 92 GLN A O 1
ATOM 741 N N . PRO A 1 93 ? -15.272 7.378 43.975 1.00 52.97 93 PRO A N 1
ATOM 742 C CA . PRO A 1 93 ? -16.147 8.106 44.874 1.00 52.97 93 PRO A CA 1
ATOM 743 C C . PRO A 1 93 ? -15.325 9.224 45.502 1.00 52.97 93 PRO A C 1
ATOM 745 O O . PRO A 1 93 ? -14.221 8.972 45.994 1.00 52.97 93 PRO A O 1
ATOM 748 N N . ASP A 1 94 ? -15.852 10.441 45.393 1.00 59.75 94 ASP A N 1
ATOM 749 C CA . ASP A 1 94 ? -15.207 11.669 45.829 1.00 59.75 94 ASP A CA 1
ATOM 750 C C . ASP A 1 94 ? -14.628 11.470 47.235 1.00 59.75 94 ASP A C 1
ATOM 752 O O . ASP A 1 94 ? -15.349 11.205 48.204 1.00 59.75 94 ASP A O 1
ATOM 756 N N . ILE A 1 95 ? -13.297 11.493 47.320 1.00 60.12 95 ILE A N 1
ATOM 757 C CA . ILE A 1 95 ? -12.570 11.222 48.561 1.00 60.12 95 ILE A CA 1
ATOM 758 C C . ILE A 1 95 ? -12.999 12.246 49.620 1.00 60.12 95 ILE A C 1
ATOM 760 O O . ILE A 1 95 ? -13.091 11.891 50.794 1.00 60.12 95 ILE A O 1
ATOM 764 N N . GLU A 1 96 ? -13.352 13.471 49.215 1.00 59.56 96 GLU A N 1
ATOM 765 C CA . GLU A 1 96 ? -13.837 14.517 50.120 1.00 59.56 96 GLU A CA 1
ATOM 766 C C . GLU A 1 96 ? -15.192 14.153 50.741 1.00 59.56 96 GLU A C 1
ATOM 768 O O . GLU A 1 96 ? -15.354 14.252 51.959 1.00 59.56 96 GLU A O 1
ATOM 773 N N . SER A 1 97 ? -16.127 13.616 49.950 1.00 63.72 97 SER A N 1
ATOM 774 C CA . SER A 1 97 ? -17.437 13.168 50.446 1.00 63.72 97 SER A CA 1
ATOM 775 C C . SER A 1 97 ? -17.316 12.020 51.457 1.00 63.72 97 SER A C 1
ATOM 777 O O . SER A 1 97 ? -18.001 12.011 52.483 1.00 63.72 97 SER A O 1
ATOM 779 N N . ASN A 1 98 ? -16.390 11.085 51.224 1.00 64.56 98 ASN A N 1
ATOM 780 C CA . ASN A 1 98 ? -16.138 9.973 52.144 1.00 64.56 98 ASN A CA 1
ATOM 781 C C . ASN A 1 98 ? -15.458 10.424 53.445 1.00 64.56 98 ASN A C 1
ATOM 783 O O . ASN A 1 98 ? -15.796 9.923 54.518 1.00 64.56 98 ASN A O 1
ATOM 787 N N . VAL A 1 99 ? -14.517 11.372 53.370 1.00 73.50 99 VAL A N 1
ATOM 788 C CA . VAL A 1 99 ? -13.856 11.938 54.559 1.00 73.50 99 VAL A CA 1
ATOM 789 C C . VAL A 1 99 ? -14.868 12.675 55.435 1.00 73.50 99 VAL A C 1
ATOM 791 O O . VAL A 1 99 ? -14.835 12.528 56.656 1.00 73.50 99 VAL A O 1
ATOM 794 N N . GLN A 1 100 ? -15.808 13.398 54.828 1.00 72.50 100 GLN A N 1
ATOM 795 C CA . GLN A 1 100 ? -16.815 14.160 55.560 1.00 72.50 100 GLN A CA 1
ATOM 796 C C . GLN A 1 100 ? -17.847 13.249 56.245 1.00 72.50 100 GLN A C 1
ATOM 798 O O . GLN A 1 100 ? -18.139 13.430 57.427 1.00 72.50 100 GLN A O 1
ATOM 803 N N . ALA A 1 101 ? -18.301 12.188 55.568 1.00 75.00 101 ALA A N 1
ATOM 804 C CA . ALA A 1 101 ? -19.188 11.186 56.166 1.00 75.00 101 ALA A CA 1
ATOM 805 C C . ALA A 1 101 ? -18.532 10.428 57.341 1.00 75.00 101 ALA A C 1
ATOM 807 O O . ALA A 1 101 ? -19.183 10.136 58.346 1.00 75.00 101 ALA A O 1
ATOM 808 N N . LEU A 1 102 ? -17.228 10.137 57.251 1.00 76.31 102 LEU A N 1
ATOM 809 C CA . LEU A 1 102 ? -16.462 9.519 58.341 1.00 76.31 102 LEU A CA 1
ATOM 810 C C . LEU A 1 102 ? -16.283 10.464 59.539 1.00 76.31 102 LEU A C 1
ATOM 812 O O . LEU A 1 102 ? -16.345 10.017 60.686 1.00 76.31 102 LEU A O 1
ATOM 816 N N . GLN A 1 103 ? -16.090 11.763 59.293 1.00 73.69 103 GLN A N 1
ATOM 817 C CA . GLN A 1 103 ? -16.003 12.774 60.352 1.00 73.69 103 GLN A CA 1
ATOM 818 C C . GLN A 1 103 ? -17.329 12.915 61.108 1.00 73.69 103 GLN A C 1
ATOM 820 O O . GLN A 1 103 ? -17.328 12.893 62.339 1.00 73.69 103 GLN A O 1
ATOM 825 N N . GLU A 1 104 ? -18.460 12.953 60.400 1.00 78.88 104 GLU A N 1
ATOM 826 C CA . GLU A 1 104 ? -19.787 13.007 61.028 1.00 78.88 104 GLU A CA 1
ATOM 827 C C . GLU A 1 104 ? -20.080 11.755 61.874 1.00 78.88 104 GLU A C 1
ATOM 829 O O . GLU A 1 104 ? -20.619 11.852 62.983 1.00 78.88 104 GLU A O 1
ATOM 834 N N . GLN A 1 105 ? -19.666 10.571 61.408 1.00 78.06 105 GLN A N 1
ATOM 835 C CA . GLN A 1 105 ? -19.798 9.335 62.184 1.00 78.06 105 GLN A CA 1
ATOM 836 C C . GLN A 1 105 ? -18.954 9.353 63.465 1.00 78.06 105 GLN A C 1
ATOM 838 O O . GLN A 1 105 ? -19.452 8.959 64.524 1.00 78.06 105 GLN A O 1
ATOM 843 N N . LEU A 1 106 ? -17.714 9.845 63.407 1.00 78.44 106 LEU A N 1
ATOM 844 C CA . LEU A 1 106 ? -16.850 9.963 64.586 1.00 78.44 106 LEU A CA 1
ATOM 845 C C . LEU A 1 106 ? -17.406 10.955 65.616 1.00 78.44 106 LEU A C 1
ATOM 847 O O . LEU A 1 106 ? -17.404 10.652 66.811 1.00 78.44 106 LEU A O 1
ATOM 851 N N . GLU A 1 107 ? -17.944 12.092 65.173 1.00 79.62 107 GLU A N 1
ATOM 852 C CA . GLU A 1 107 ? -18.591 13.056 66.071 1.00 79.62 107 GLU A CA 1
ATOM 853 C C . GLU A 1 107 ? -19.846 12.480 66.736 1.00 79.62 107 GLU A C 1
ATOM 855 O O . GLU A 1 107 ? -20.097 12.729 67.919 1.00 79.62 107 GLU A O 1
ATOM 860 N N . SER A 1 108 ? -20.634 11.687 66.002 1.00 80.44 108 SER A N 1
ATOM 861 C CA . SER A 1 108 ? -21.824 11.040 66.562 1.00 80.44 108 SER A CA 1
ATOM 862 C C . SER A 1 108 ? -21.465 10.036 67.666 1.00 80.44 108 SER A C 1
ATOM 864 O O . SER A 1 108 ? -22.101 10.031 68.718 1.00 80.44 108 SER A O 1
ATOM 866 N N . LEU A 1 109 ? -20.392 9.259 67.483 1.00 74.31 109 LEU A N 1
ATOM 867 C CA . LEU A 1 109 ? -19.911 8.297 68.476 1.00 74.31 109 LEU A CA 1
ATOM 868 C C . LEU A 1 109 ? -19.343 8.988 69.719 1.00 74.31 109 LEU A C 1
ATOM 870 O O . LEU A 1 109 ? -19.646 8.570 70.835 1.00 74.31 109 LEU A O 1
ATOM 874 N N . GLN A 1 110 ? -18.592 10.080 69.550 1.00 70.12 110 GLN A N 1
ATOM 875 C CA . GLN A 1 110 ? -18.072 10.854 70.681 1.00 70.12 110 GLN A CA 1
ATOM 876 C C . GLN A 1 110 ? -19.199 11.440 71.545 1.00 70.12 110 GLN A C 1
ATOM 878 O O . GLN A 1 110 ? -19.132 11.374 72.773 1.00 70.12 110 GLN A O 1
ATOM 883 N N . LYS A 1 111 ? -20.279 11.928 70.921 1.00 68.19 111 LYS A N 1
ATOM 884 C CA . LYS A 1 111 ? -21.457 12.444 71.640 1.00 68.19 111 LYS A CA 1
ATOM 885 C C . LYS A 1 111 ? -22.214 11.369 72.422 1.00 68.19 111 LYS A C 1
ATOM 887 O O . LYS A 1 111 ? -22.774 11.691 73.466 1.00 68.19 111 LYS A O 1
ATOM 892 N N . LEU A 1 112 ? -22.227 10.115 71.960 1.00 63.50 112 LEU A N 1
ATOM 893 C CA . LEU A 1 112 ? -22.794 9.009 72.740 1.00 63.50 112 LEU A CA 1
ATOM 894 C C . LEU A 1 112 ? -21.918 8.658 73.950 1.00 63.50 112 LEU A C 1
ATOM 896 O O . LEU A 1 112 ? -22.451 8.435 75.030 1.00 63.50 112 LEU A O 1
ATOM 900 N N . THR A 1 113 ? -20.592 8.678 73.802 1.00 60.50 113 THR A N 1
ATOM 901 C CA . THR A 1 113 ? -19.672 8.338 74.903 1.00 60.50 113 THR A CA 1
ATOM 902 C C . THR A 1 113 ? -19.560 9.415 75.987 1.00 60.50 113 THR A C 1
ATOM 904 O O . THR A 1 113 ? -19.185 9.104 77.109 1.00 60.50 113 THR A O 1
ATOM 907 N N . SER A 1 114 ? -19.897 10.679 75.698 1.00 58.06 114 SER A N 1
ATOM 908 C CA . SER A 1 114 ? -19.854 11.770 76.691 1.00 58.06 114 SER A CA 1
ATOM 909 C C . SER A 1 114 ? -21.113 11.900 77.561 1.00 58.06 114 SER A C 1
ATOM 911 O O . SER A 1 114 ? -21.129 12.740 78.457 1.00 58.06 114 SER A O 1
ATOM 913 N N . ASN A 1 115 ? -22.155 11.095 77.325 1.00 57.81 115 ASN A N 1
ATOM 914 C CA . ASN A 1 115 ? -23.414 11.148 78.081 1.00 57.81 115 ASN A CA 1
ATOM 915 C C . ASN A 1 115 ? -23.584 10.007 79.108 1.00 57.81 115 ASN A C 1
ATOM 917 O O . ASN A 1 115 ? -24.627 9.952 79.753 1.00 57.81 115 ASN A O 1
ATOM 921 N N . GLU A 1 116 ? -22.598 9.118 79.287 1.00 53.47 116 GLU A N 1
ATOM 922 C CA . GLU A 1 116 ? -22.679 8.003 80.255 1.00 53.47 116 GLU A CA 1
ATOM 923 C C . GLU A 1 116 ? -21.963 8.250 81.601 1.00 53.47 116 GLU A C 1
ATOM 925 O O . GLU A 1 116 ? -22.109 7.434 82.503 1.00 53.47 116 GLU A O 1
ATOM 930 N N . ASP A 1 117 ? -21.283 9.388 81.804 1.00 53.06 117 ASP A N 1
ATOM 931 C CA . ASP A 1 117 ? -20.532 9.668 83.050 1.00 53.06 117 ASP A CA 1
ATOM 932 C C . ASP A 1 117 ? -21.247 10.597 84.060 1.00 53.06 117 ASP A C 1
ATOM 934 O O . ASP A 1 117 ? -20.628 11.124 84.987 1.00 53.06 117 ASP A O 1
ATOM 938 N N . THR A 1 118 ? -22.564 10.794 83.946 1.00 52.34 118 THR A N 1
ATOM 939 C CA . THR A 1 118 ? -23.368 11.440 85.004 1.00 52.34 118 THR A CA 1
ATOM 940 C C . THR A 1 118 ? -24.651 10.673 85.312 1.00 52.34 118 THR A C 1
ATOM 942 O O . THR A 1 118 ? -25.757 11.109 84.993 1.00 52.34 118 THR A O 1
ATOM 945 N N . ALA A 1 119 ? -24.504 9.541 86.001 1.00 39.94 119 ALA A N 1
ATOM 946 C CA . ALA A 1 119 ? -25.561 8.935 86.809 1.00 39.94 119 ALA A CA 1
ATOM 947 C C . ALA A 1 119 ? -24.978 8.369 88.110 1.00 39.94 119 ALA A C 1
ATOM 949 O O . ALA A 1 119 ? -23.950 7.661 88.036 1.00 39.94 119 ALA A O 1
#

Sequence (119 aa):
MPQRVNIQYSIDIEDLEVEVIRMLKSMKKRVDSLDLMVRNPDEILSIPTIRNIEKLRVDMASIDLGLRDINAIINGYILHQAQTNIETAPQQPDIESNVQALQEQLESLQKLTSNEDTA